Protein AF-A0A6J4C4A4-F1 (afdb_monomer)

Radius of gyration: 13.11 Å; Cα contacts (8 Å, |Δi|>4): 38; chains: 1; bounding box: 30×17×37 Å

Solvent-accessible surface area (backbone atoms only — not comparable to full-atom values): 3199 Å² total; per-residue (Å²): 111,69,67,60,55,49,26,52,51,33,42,51,54,25,50,52,44,54,49,54,53,48,60,48,68,70,48,97,58,56,78,80,60,74,64,44,62,66,61,51,52,53,48,54,51,51,28,54,49,31,44,53,68,44,48,73,102

Structure (mmCIF, N/CA/C/O backbone):
data_AF-A0A6J4C4A4-F1
#
_entry.id   AF-A0A6J4C4A4-F1
#
loop_
_atom_site.group_PDB
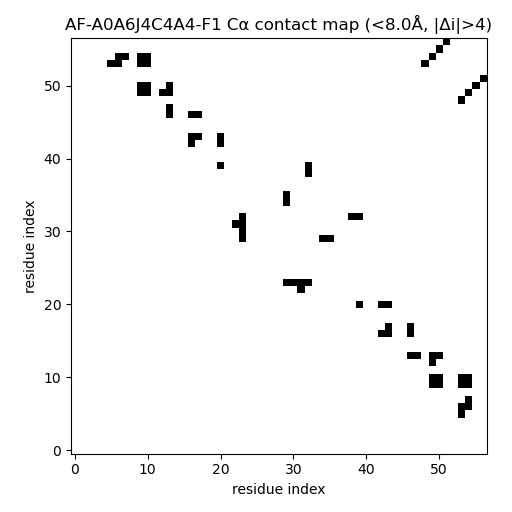_atom_site.id
_atom_site.type_symbol
_atom_site.label_atom_id
_atom_site.label_alt_id
_atom_site.label_comp_id
_atom_site.label_asym_id
_atom_site.label_entity_id
_atom_site.label_seq_id
_atom_site.pdbx_PDB_ins_code
_atom_site.Cartn_x
_atom_site.Cartn_y
_atom_site.Cartn_z
_atom_site.occupancy
_atom_site.B_iso_or_equiv
_atom_site.auth_seq_id
_atom_site.auth_comp_id
_atom_site.auth_asym_id
_atom_site.auth_atom_id
_atom_site.pdbx_PDB_model_num
ATOM 1 N N . THR A 1 1 ? 10.239 3.859 -19.994 1.00 75.81 1 THR A N 1
ATOM 2 C CA . THR A 1 1 ? 9.147 4.837 -19.784 1.00 75.81 1 THR A CA 1
ATOM 3 C C . THR A 1 1 ? 7.857 4.169 -19.330 1.00 75.81 1 THR A C 1
ATOM 5 O O . THR A 1 1 ? 7.352 4.573 -18.296 1.00 75.81 1 THR A O 1
ATOM 8 N N . LEU A 1 2 ? 7.365 3.113 -19.996 1.00 87.25 2 LEU A N 1
ATOM 9 C CA . LEU A 1 2 ? 6.157 2.376 -19.566 1.00 87.25 2 LEU A CA 1
ATOM 10 C C . LEU A 1 2 ? 6.229 1.803 -18.135 1.00 87.25 2 LEU A C 1
ATOM 12 O O . LEU A 1 2 ? 5.273 1.959 -17.387 1.00 87.25 2 LEU A O 1
ATOM 16 N N . TYR A 1 3 ? 7.368 1.234 -17.721 1.00 88.19 3 TYR A N 1
ATOM 17 C CA . TYR A 1 3 ? 7.562 0.742 -16.345 1.00 88.19 3 TYR A CA 1
ATOM 18 C C . TYR A 1 3 ? 7.395 1.828 -15.275 1.00 88.19 3 TYR A C 1
ATOM 20 O O . TYR A 1 3 ? 6.784 1.584 -14.245 1.00 88.19 3 TYR A O 1
ATOM 28 N N . LEU A 1 4 ? 7.878 3.046 -15.539 1.00 89.75 4 LEU A N 1
ATOM 29 C CA . LEU A 1 4 ? 7.741 4.180 -14.619 1.00 89.75 4 LEU A CA 1
ATOM 30 C C . LEU A 1 4 ? 6.280 4.614 -14.468 1.00 89.75 4 LEU A C 1
ATOM 32 O O . LEU A 1 4 ? 5.833 4.909 -13.367 1.00 89.75 4 LEU A O 1
ATOM 36 N N . ILE A 1 5 ? 5.530 4.625 -15.571 1.00 92.88 5 ILE A N 1
ATOM 37 C CA . ILE A 1 5 ? 4.105 4.978 -15.570 1.00 92.88 5 ILE A CA 1
ATOM 38 C C . ILE A 1 5 ? 3.302 3.910 -14.824 1.00 92.88 5 ILE A C 1
ATOM 40 O O . ILE A 1 5 ? 2.453 4.232 -13.997 1.00 92.88 5 ILE A O 1
ATOM 44 N N . PHE A 1 6 ? 3.597 2.640 -15.091 1.00 92.00 6 PHE A N 1
ATOM 45 C CA . PHE A 1 6 ? 2.933 1.521 -14.441 1.00 92.00 6 PHE A CA 1
ATOM 46 C C . PHE A 1 6 ? 3.248 1.451 -12.938 1.00 92.00 6 PHE A C 1
ATOM 48 O O . PHE A 1 6 ? 2.323 1.299 -12.146 1.00 92.00 6 PHE A O 1
ATOM 55 N N . GLY A 1 7 ? 4.506 1.668 -12.540 1.00 91.38 7 GLY A N 1
ATOM 56 C CA . GLY A 1 7 ? 4.911 1.750 -11.133 1.00 91.38 7 GLY A CA 1
ATOM 57 C C . GLY A 1 7 ? 4.307 2.952 -10.396 1.00 91.38 7 GLY A C 1
ATOM 58 O O . GLY A 1 7 ? 3.885 2.844 -9.248 1.00 91.38 7 GLY A O 1
ATOM 59 N N . ALA A 1 8 ? 4.189 4.107 -11.061 1.00 92.56 8 ALA A N 1
ATOM 60 C CA . ALA A 1 8 ? 3.497 5.262 -10.488 1.00 92.56 8 ALA A CA 1
ATOM 61 C C . ALA A 1 8 ? 1.993 4.989 -10.296 1.00 92.56 8 ALA A C 1
ATOM 63 O O . ALA A 1 8 ? 1.423 5.344 -9.265 1.00 92.56 8 ALA A O 1
ATOM 64 N N . PHE A 1 9 ? 1.350 4.325 -11.260 1.00 94.62 9 PHE A N 1
ATOM 65 C CA . PHE A 1 9 ? -0.064 3.964 -11.176 1.00 94.62 9 PHE A CA 1
ATOM 66 C C . PHE A 1 9 ? -0.341 2.912 -10.089 1.00 94.62 9 PHE A C 1
ATOM 68 O O . PHE A 1 9 ? -1.264 3.089 -9.289 1.00 94.62 9 PHE A O 1
ATOM 75 N N . SER A 1 10 ? 0.475 1.853 -10.013 1.00 93.50 10 SER A N 1
ATOM 76 C CA . SER A 1 10 ? 0.376 0.828 -8.964 1.00 93.50 10 SER A CA 1
ATOM 77 C C . SER A 1 10 ? 0.593 1.427 -7.570 1.00 93.50 10 SER A C 1
ATOM 79 O O . SER A 1 10 ? -0.143 1.089 -6.641 1.00 93.50 10 SER A O 1
ATOM 81 N N . GLY A 1 11 ? 1.517 2.386 -7.439 1.00 92.56 11 GLY A N 1
ATOM 82 C CA . GLY A 1 11 ? 1.760 3.125 -6.200 1.00 92.56 11 GLY A CA 1
ATOM 83 C C . GLY A 1 11 ? 0.577 3.991 -5.755 1.00 92.56 11 GLY A C 1
ATOM 84 O O . GLY A 1 11 ? 0.241 3.998 -4.570 1.00 92.56 11 GLY A O 1
ATOM 85 N N . ILE A 1 12 ? -0.110 4.674 -6.681 1.00 95.81 12 ILE A N 1
ATOM 86 C CA . ILE A 1 12 ? -1.325 5.447 -6.354 1.00 95.81 12 ILE A CA 1
ATOM 87 C C . ILE A 1 12 ? -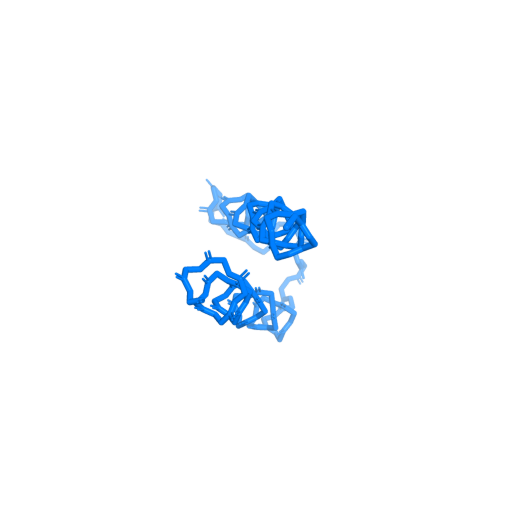2.442 4.510 -5.876 1.00 95.81 12 ILE A C 1
ATOM 89 O O . ILE A 1 12 ? -3.048 4.764 -4.834 1.00 95.81 12 ILE A O 1
ATOM 93 N N . LEU A 1 13 ? -2.677 3.397 -6.582 1.00 95.06 13 LEU A N 1
ATOM 94 C CA . LEU A 1 13 ? -3.665 2.387 -6.179 1.00 95.06 13 LEU A CA 1
ATOM 95 C C . LEU A 1 13 ? -3.351 1.786 -4.801 1.00 95.06 13 LEU A C 1
ATOM 97 O O . LEU A 1 13 ? -4.234 1.708 -3.943 1.00 95.06 13 LEU A O 1
ATOM 101 N N . GLY A 1 14 ? -2.091 1.415 -4.561 1.00 94.19 14 GLY A N 1
ATOM 102 C CA . GLY A 1 14 ? -1.631 0.914 -3.267 1.00 94.19 14 GLY A CA 1
ATOM 103 C C . GLY A 1 14 ? -1.796 1.949 -2.150 1.00 94.19 14 GLY A C 1
ATOM 104 O O . GLY A 1 14 ? -2.271 1.613 -1.062 1.00 94.19 14 GLY A O 1
ATOM 105 N N . GLY A 1 15 ? -1.495 3.220 -2.424 1.00 94.38 15 GLY A N 1
ATOM 106 C CA . GLY A 1 15 ? -1.688 4.331 -1.491 1.00 94.38 15 GLY A CA 1
ATOM 107 C C . GLY A 1 15 ? -3.154 4.553 -1.109 1.00 94.38 15 GLY A C 1
ATOM 108 O O . GLY A 1 15 ? -3.460 4.713 0.077 1.00 94.38 15 GLY A O 1
ATOM 109 N N . CYS A 1 16 ? -4.072 4.488 -2.077 1.00 94.81 16 CYS A N 1
ATOM 110 C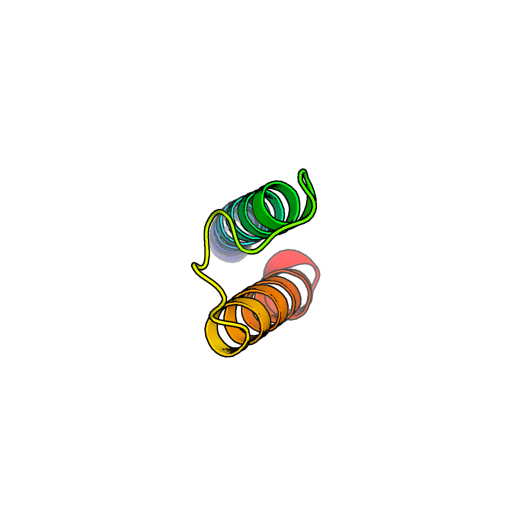 CA . CYS A 1 16 ? -5.512 4.558 -1.818 1.00 94.81 16 CYS A CA 1
ATOM 111 C C . CYS A 1 16 ? -5.979 3.411 -0.909 1.00 94.81 16 CYS A C 1
ATOM 113 O O . CYS A 1 16 ? -6.678 3.660 0.074 1.00 94.81 16 CYS A O 1
ATOM 115 N N . MET A 1 17 ? -5.542 2.173 -1.169 1.00 93.06 17 M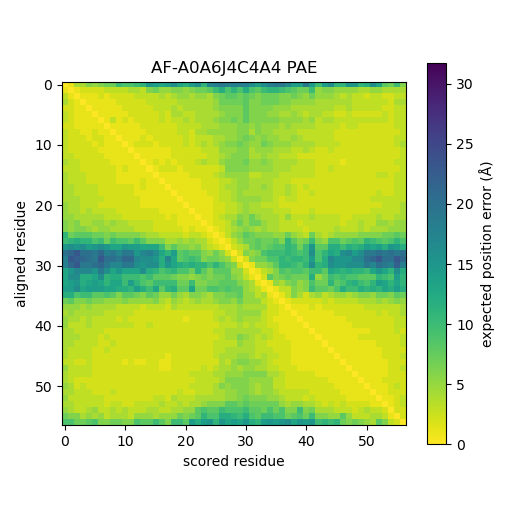ET A N 1
ATOM 116 C CA . MET A 1 17 ? -5.875 1.022 -0.315 1.00 93.06 17 MET A CA 1
ATOM 117 C C . MET A 1 17 ? -5.325 1.184 1.110 1.00 93.06 17 MET A C 1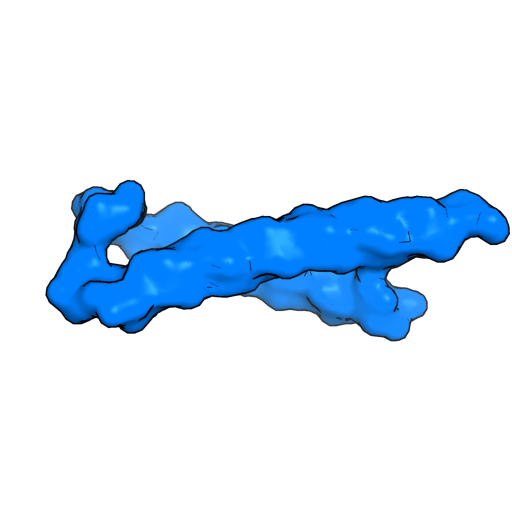
ATOM 119 O O . MET A 1 17 ? -6.046 0.943 2.074 1.00 93.06 17 MET A O 1
ATOM 123 N N . SER A 1 18 ? -4.091 1.676 1.268 1.00 93.44 18 SER A N 1
ATOM 124 C CA . SER A 1 18 ? -3.516 1.986 2.588 1.00 93.44 18 SER A CA 1
ATOM 125 C C . SER A 1 18 ? -4.331 3.037 3.346 1.00 93.44 18 SER A C 1
ATOM 127 O O . SER A 1 18 ? -4.470 2.980 4.569 1.00 93.44 18 SER A O 1
ATOM 129 N N . MET A 1 19 ? -4.881 4.025 2.638 1.00 92.62 19 MET A N 1
ATOM 130 C CA . MET A 1 19 ? -5.739 5.033 3.252 1.00 92.62 19 MET A CA 1
ATOM 131 C C . MET A 1 19 ? -7.062 4.437 3.739 1.00 92.62 19 MET A C 1
ATOM 133 O O . MET A 1 19 ? -7.455 4.726 4.865 1.00 92.62 19 MET A O 1
ATOM 137 N N . LEU A 1 20 ? -7.684 3.549 2.959 1.00 90.00 20 LEU A N 1
ATOM 138 C CA . LEU A 1 20 ? -8.901 2.837 3.366 1.00 90.00 20 LEU A CA 1
ATOM 139 C C . LEU A 1 20 ? -8.672 1.954 4.603 1.00 90.00 20 LEU A C 1
ATOM 141 O O . LEU A 1 20 ? -9.463 2.007 5.539 1.00 90.00 20 LEU A O 1
ATOM 145 N N . ILE A 1 21 ? -7.554 1.218 4.667 1.00 90.25 21 ILE A N 1
ATOM 146 C CA . ILE A 1 21 ? -7.186 0.416 5.853 1.00 90.25 21 ILE A CA 1
ATOM 147 C C . ILE A 1 21 ? -7.017 1.315 7.082 1.00 90.25 21 ILE A C 1
ATOM 149 O O . ILE A 1 21 ? -7.492 0.994 8.167 1.00 90.25 21 ILE A O 1
ATOM 153 N N . ARG A 1 22 ? -6.357 2.468 6.926 1.00 91.06 22 ARG A N 1
ATOM 154 C CA . ARG A 1 22 ? -6.178 3.419 8.032 1.00 91.06 22 ARG A CA 1
ATOM 155 C C . ARG A 1 22 ? -7.495 4.034 8.490 1.00 91.06 22 ARG A C 1
ATOM 157 O O . ARG A 1 22 ? -7.641 4.272 9.681 1.00 91.06 22 ARG A O 1
ATOM 164 N N . MET A 1 23 ? -8.439 4.272 7.581 1.00 88.38 23 MET A N 1
ATOM 165 C CA . MET A 1 23 ? -9.777 4.751 7.934 1.00 88.38 23 MET A CA 1
ATOM 166 C C . MET A 1 23 ? -10.571 3.703 8.723 1.00 88.38 23 MET A C 1
ATOM 168 O O . MET A 1 23 ? -11.219 4.071 9.696 1.00 88.38 23 MET A O 1
ATOM 172 N N . GLU A 1 24 ? -10.466 2.417 8.373 1.00 84.94 24 GLU A N 1
ATOM 173 C CA . GLU A 1 24 ? -11.045 1.320 9.172 1.00 84.94 24 GLU A CA 1
ATOM 174 C C . GLU A 1 24 ? -10.439 1.225 10.573 1.00 84.94 24 GLU A C 1
ATOM 176 O O . GLU A 1 24 ? -11.145 0.996 11.547 1.00 84.94 24 GLU A O 1
ATOM 181 N N . LEU A 1 25 ? -9.124 1.422 10.695 1.00 86.38 25 LEU A N 1
ATOM 182 C CA . LEU A 1 25 ? -8.419 1.300 11.974 1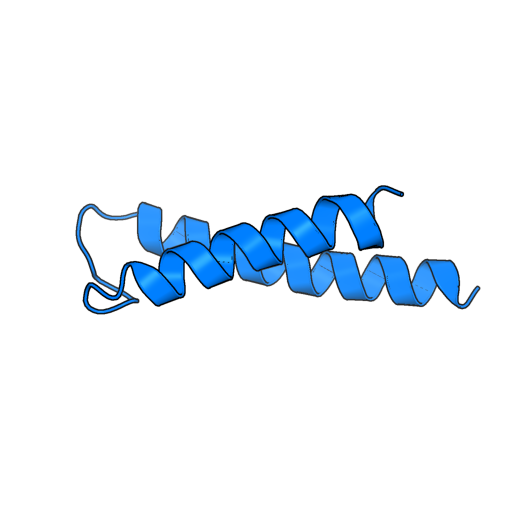.00 86.38 25 LEU A CA 1
ATOM 183 C C . LEU A 1 25 ? -8.474 2.571 12.838 1.00 86.38 25 LEU A C 1
ATOM 185 O O . LEU A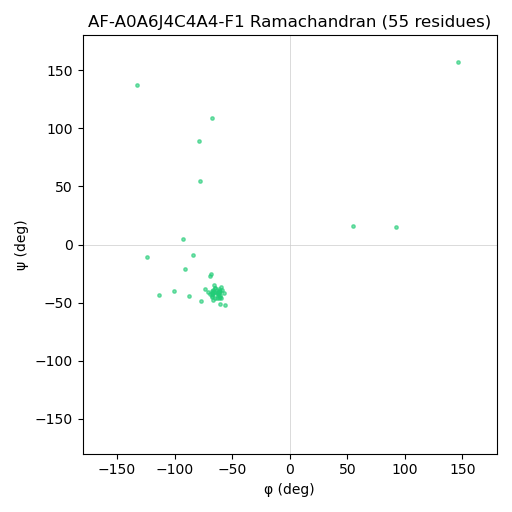 1 25 ? -8.049 2.536 13.992 1.00 86.38 25 LEU A O 1
ATOM 189 N N . ALA A 1 26 ? -8.962 3.695 12.303 1.00 86.75 26 ALA A N 1
ATOM 190 C CA . ALA A 1 26 ? -8.960 4.984 12.995 1.00 86.75 26 ALA A CA 1
ATOM 191 C C . ALA A 1 26 ? -9.927 5.039 14.188 1.00 86.75 26 ALA A C 1
ATOM 193 O O . ALA A 1 26 ? -9.702 5.813 15.120 1.00 86.75 26 ALA A O 1
ATOM 194 N N . GLN A 1 27 ? -10.998 4.244 14.170 1.00 80.00 27 GLN A N 1
ATOM 195 C CA . GLN A 1 27 ? -11.952 4.145 15.272 1.00 80.00 27 GLN A CA 1
ATOM 196 C C . GLN A 1 27 ? -12.233 2.673 15.595 1.00 80.00 27 GLN A C 1
ATOM 198 O O . GLN A 1 27 ? -12.403 1.869 14.682 1.00 80.00 27 GLN A O 1
ATOM 203 N N . PRO A 1 28 ? -12.293 2.294 16.883 1.00 66.62 28 PRO A N 1
ATOM 204 C CA . PRO A 1 28 ? -12.610 0.930 17.277 1.00 66.62 28 PRO A CA 1
ATOM 205 C C . PRO A 1 28 ? -14.069 0.606 16.929 1.00 66.62 28 PRO A C 1
ATOM 207 O O . PRO A 1 28 ? -14.997 1.108 17.558 1.00 66.62 28 PRO A O 1
ATOM 210 N N . GLY A 1 29 ? -14.265 -0.245 15.924 1.00 65.44 29 GLY A N 1
ATOM 211 C CA . GLY A 1 29 ? -15.575 -0.711 15.480 1.00 65.44 29 GLY A CA 1
ATOM 212 C C . GLY A 1 29 ? -15.612 -0.950 13.972 1.00 65.44 29 GLY A C 1
ATOM 213 O O . GLY A 1 29 ? -14.842 -0.377 13.215 1.00 65.44 29 GLY A O 1
ATOM 214 N N . ASN A 1 30 ? -16.538 -1.791 13.524 1.00 65.06 30 ASN A N 1
ATOM 215 C CA . ASN A 1 30 ? -16.720 -2.168 12.121 1.00 65.06 30 ASN A CA 1
ATOM 216 C C . ASN A 1 30 ? -17.448 -1.075 11.300 1.00 65.06 30 ASN A C 1
ATOM 218 O O . ASN A 1 30 ? -18.506 -1.322 10.717 1.00 65.06 30 ASN A O 1
ATOM 222 N N . HIS A 1 31 ? -16.934 0.154 11.315 1.00 64.31 31 HIS A N 1
ATOM 223 C CA . HIS A 1 31 ? -17.667 1.340 10.860 1.00 64.31 31 HIS A CA 1
ATOM 224 C C . HIS A 1 31 ? -17.822 1.448 9.337 1.00 64.31 31 HIS A C 1
ATOM 226 O O . HIS A 1 31 ? -18.876 1.878 8.873 1.00 64.31 31 HIS A O 1
ATOM 232 N N . LEU A 1 32 ? -16.803 1.075 8.560 1.00 68.56 32 LEU A N 1
ATOM 233 C CA . LEU A 1 32 ? -16.804 1.246 7.100 1.00 68.56 32 LEU A CA 1
ATOM 234 C C . LEU A 1 32 ? -17.137 -0.076 6.381 1.00 68.56 32 LEU A C 1
ATOM 236 O O . LEU A 1 32 ? -17.936 -0.088 5.446 1.00 68.56 32 LEU A O 1
ATOM 240 N N . LEU A 1 33 ? -16.614 -1.203 6.867 1.00 76.12 33 LEU A N 1
ATOM 241 C CA . LEU A 1 33 ? -16.828 -2.528 6.279 1.00 76.12 33 LEU A CA 1
ATOM 242 C C . LEU A 1 33 ? -18.013 -3.295 6.875 1.00 76.12 33 LEU A C 1
ATOM 244 O O . LEU A 1 33 ? -18.206 -4.459 6.520 1.00 76.12 33 LEU A O 1
ATOM 248 N N . LEU A 1 34 ? -18.803 -2.691 7.776 1.00 75.56 34 LEU A N 1
ATOM 249 C CA . LEU A 1 34 ? -20.008 -3.296 8.386 1.00 75.56 34 LEU A CA 1
ATOM 250 C C . LEU A 1 34 ? -19.753 -4.661 9.064 1.00 75.56 34 LEU A C 1
ATOM 252 O O . LEU A 1 34 ? -20.675 -5.420 9.349 1.00 75.56 34 LEU A O 1
ATOM 256 N N . GLY A 1 35 ? -18.488 -4.989 9.317 1.00 78.62 35 GLY A N 1
ATOM 257 C CA . GLY A 1 35 ? -18.038 -6.238 9.923 1.00 78.62 35 GLY A CA 1
ATOM 258 C C . GLY A 1 35 ? -17.684 -7.329 8.947 1.00 78.62 35 GLY A C 1
ATOM 259 O O . GLY A 1 35 ? -17.500 -8.477 9.345 1.00 78.62 35 GLY A O 1
ATOM 260 N N . ASN A 1 36 ? -17.508 -6.971 7.680 1.00 86.25 36 ASN A N 1
ATOM 261 C CA . ASN A 1 36 ? -17.018 -7.881 6.672 1.00 86.25 36 ASN A CA 1
ATOM 262 C C . ASN A 1 36 ? -15.493 -8.053 6.759 1.00 86.25 36 ASN A C 1
ATOM 264 O O . ASN A 1 36 ? -14.709 -7.365 6.100 1.00 86.25 36 ASN A O 1
ATOM 268 N N . HIS A 1 37 ? -15.076 -9.027 7.566 1.00 86.69 37 HIS A N 1
ATOM 269 C CA . HIS A 1 37 ? -13.664 -9.364 7.773 1.00 86.69 37 HIS A CA 1
ATOM 270 C C . HIS A 1 37 ? -13.014 -9.980 6.527 1.00 86.69 37 HIS A C 1
ATOM 272 O O . HIS A 1 37 ? -11.807 -9.852 6.333 1.00 86.69 37 HIS A O 1
ATOM 278 N N . GLN A 1 38 ? -13.799 -10.610 5.647 1.00 89.62 38 GLN A N 1
ATOM 279 C CA . GLN A 1 38 ? -13.281 -11.152 4.391 1.00 89.62 38 GLN A CA 1
ATOM 280 C C . GLN A 1 38 ? -12.825 -10.024 3.464 1.00 89.62 38 GLN A C 1
ATOM 282 O O . GLN A 1 38 ? -11.723 -10.087 2.921 1.00 89.62 38 GLN A O 1
ATOM 287 N N . VAL A 1 39 ? -13.647 -8.985 3.292 1.00 90.62 39 VAL A N 1
ATOM 288 C CA . VAL A 1 39 ? -13.293 -7.843 2.438 1.00 90.62 39 VAL A CA 1
ATOM 289 C C . VAL A 1 39 ? -12.091 -7.098 3.012 1.00 90.62 39 VAL A C 1
ATOM 291 O O . VAL A 1 39 ? -11.206 -6.725 2.247 1.00 90.62 39 VAL A O 1
ATOM 294 N N . TYR A 1 40 ? -11.996 -6.974 4.341 1.00 91.31 40 TYR A N 1
ATOM 295 C CA . TYR A 1 40 ? -10.799 -6.440 4.993 1.00 91.31 40 TYR A CA 1
ATOM 296 C C . TYR A 1 40 ? -9.547 -7.241 4.598 1.00 91.31 40 TYR A C 1
ATOM 298 O O . TYR A 1 40 ? -8.597 -6.672 4.064 1.00 91.31 40 TYR A O 1
ATOM 306 N N . ASN A 1 41 ? -9.570 -8.571 4.736 1.00 93.62 41 ASN A N 1
ATOM 307 C CA . ASN A 1 41 ? -8.437 -9.423 4.358 1.00 93.62 41 ASN A CA 1
ATOM 308 C C . ASN A 1 41 ? -8.082 -9.331 2.866 1.00 93.62 41 ASN A C 1
ATOM 310 O O . ASN A 1 41 ? -6.899 -9.281 2.518 1.00 93.62 41 ASN A O 1
ATOM 314 N N . VAL A 1 42 ? -9.076 -9.270 1.976 1.00 94.75 42 VAL A N 1
ATOM 315 C CA . VAL A 1 42 ? -8.847 -9.068 0.534 1.00 94.75 42 VAL A CA 1
ATOM 316 C C . VAL A 1 42 ? -8.166 -7.722 0.278 1.00 94.75 42 VAL A C 1
ATOM 318 O O . VAL A 1 42 ? -7.246 -7.640 -0.531 1.00 94.75 42 VAL A O 1
ATOM 321 N N . LEU A 1 43 ? -8.562 -6.673 0.995 1.00 94.12 43 LEU A N 1
ATOM 322 C CA . LEU A 1 43 ? -8.024 -5.330 0.802 1.00 94.12 43 LEU A CA 1
ATOM 323 C C . LEU A 1 43 ? -6.569 -5.213 1.288 1.00 94.12 43 LEU A C 1
ATOM 325 O O . LEU A 1 43 ? -5.737 -4.641 0.584 1.00 94.12 43 LEU A O 1
ATOM 329 N N . ILE A 1 44 ? -6.225 -5.813 2.434 1.00 94.75 44 ILE A N 1
ATOM 330 C CA . ILE A 1 44 ? -4.840 -5.823 2.942 1.00 94.75 44 ILE A CA 1
ATOM 331 C C . ILE A 1 44 ? -3.931 -6.667 2.042 1.00 94.75 44 ILE A C 1
ATOM 333 O O . ILE A 1 44 ? -2.805 -6.268 1.745 1.00 94.75 44 ILE A O 1
ATOM 337 N N . THR A 1 45 ? -4.408 -7.832 1.594 1.00 95.88 45 THR A N 1
ATOM 338 C CA . THR A 1 45 ? -3.622 -8.714 0.717 1.00 95.88 45 THR A CA 1
ATOM 339 C C . THR A 1 45 ? -3.414 -8.092 -0.661 1.00 95.88 45 THR A C 1
ATOM 341 O O . THR A 1 45 ? -2.294 -8.125 -1.168 1.00 95.88 45 THR A O 1
ATOM 344 N N . ALA A 1 46 ? -4.433 -7.438 -1.231 1.00 95.38 46 ALA A N 1
ATOM 345 C CA . ALA A 1 46 ? -4.303 -6.675 -2.472 1.00 95.38 46 ALA A CA 1
ATOM 346 C C . ALA A 1 46 ? -3.327 -5.496 -2.329 1.00 95.38 46 ALA A C 1
ATOM 348 O O . ALA A 1 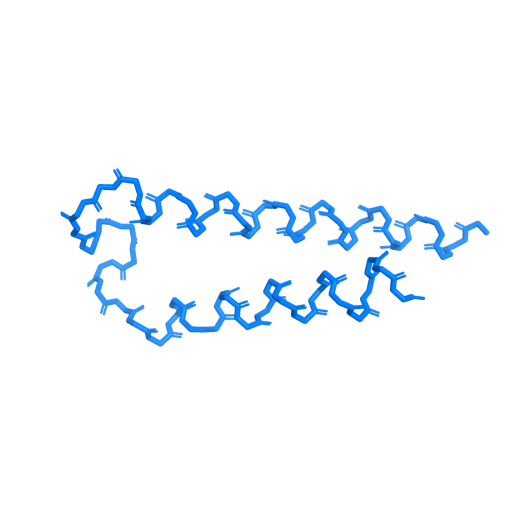46 ? -2.491 -5.286 -3.209 1.00 95.38 46 ALA A O 1
ATOM 349 N N . HIS A 1 47 ? -3.378 -4.770 -1.206 1.00 95.88 47 HIS A N 1
ATOM 350 C CA . HIS A 1 47 ? -2.425 -3.701 -0.905 1.00 95.88 47 HIS A CA 1
ATOM 351 C C . HIS A 1 47 ? -0.985 -4.232 -0.840 1.00 95.88 47 HIS A C 1
ATOM 353 O O . HIS A 1 47 ? -0.104 -3.708 -1.521 1.00 95.88 47 HIS A O 1
ATOM 359 N N . ALA A 1 48 ? -0.745 -5.298 -0.071 1.00 94.38 48 ALA A N 1
ATOM 360 C CA . ALA A 1 48 ? 0.583 -5.895 0.065 1.00 94.38 48 ALA A CA 1
ATOM 361 C C . ALA A 1 48 ? 1.121 -6.418 -1.277 1.00 94.38 48 ALA A C 1
ATOM 363 O O . ALA A 1 48 ? 2.285 -6.192 -1.608 1.00 94.38 48 ALA A O 1
ATOM 364 N N . PHE A 1 49 ? 0.266 -7.062 -2.077 1.00 95.25 49 PHE A N 1
ATOM 365 C CA . PHE A 1 49 ? 0.632 -7.559 -3.400 1.00 95.25 49 PHE A CA 1
ATOM 366 C C . PHE A 1 49 ? 1.020 -6.418 -4.354 1.00 95.25 49 PHE A C 1
ATOM 368 O O . PHE A 1 49 ? 2.066 -6.491 -4.996 1.00 95.25 49 PHE A O 1
ATOM 375 N N . LEU A 1 50 ? 0.237 -5.331 -4.395 1.00 94.19 50 LEU A N 1
ATOM 376 C CA . LEU A 1 50 ? 0.541 -4.157 -5.223 1.00 94.19 50 LEU A CA 1
ATOM 377 C C . LEU A 1 50 ? 1.864 -3.488 -4.844 1.00 94.19 50 LEU A C 1
ATOM 379 O O . LEU A 1 50 ? 2.678 -3.197 -5.719 1.00 94.19 50 LEU A O 1
ATOM 383 N N . MET A 1 51 ? 2.103 -3.275 -3.551 1.00 94.12 51 MET A N 1
ATOM 384 C CA . MET A 1 51 ? 3.303 -2.568 -3.099 1.00 94.12 51 MET A CA 1
ATOM 385 C C . MET A 1 51 ? 4.578 -3.390 -3.333 1.00 94.12 51 MET A C 1
ATOM 387 O O . MET A 1 51 ? 5.577 -2.848 -3.802 1.00 94.12 51 MET A O 1
ATOM 391 N N . ILE A 1 52 ? 4.549 -4.696 -3.048 1.00 93.00 52 ILE A N 1
ATOM 392 C CA . ILE A 1 52 ? 5.742 -5.549 -3.148 1.00 93.00 52 ILE A CA 1
ATOM 393 C C . ILE A 1 52 ? 6.055 -5.903 -4.605 1.00 93.00 52 ILE A C 1
ATOM 395 O O . ILE A 1 52 ? 7.198 -5.756 -5.027 1.00 93.00 52 ILE A O 1
ATOM 399 N N . PHE A 1 53 ? 5.062 -6.349 -5.380 1.00 91.88 53 PHE A N 1
ATOM 400 C CA . PHE A 1 53 ? 5.316 -6.903 -6.715 1.00 91.88 53 PHE A CA 1
ATOM 401 C C . PHE A 1 53 ? 5.261 -5.881 -7.849 1.00 91.88 53 PHE A C 1
ATOM 403 O O . PHE A 1 53 ? 5.784 -6.168 -8.920 1.00 91.88 53 PHE A O 1
ATOM 410 N N . PHE A 1 54 ? 4.606 -4.734 -7.648 1.00 88.06 54 PHE A N 1
ATOM 411 C CA . PHE A 1 54 ? 4.365 -3.776 -8.731 1.00 88.06 54 PHE A CA 1
ATOM 412 C C . PHE A 1 54 ? 4.885 -2.361 -8.471 1.00 88.06 54 PHE A C 1
ATOM 414 O O . PHE A 1 54 ? 4.850 -1.548 -9.396 1.00 88.06 54 PHE A O 1
ATOM 421 N N . MET A 1 55 ? 5.308 -2.030 -7.246 1.00 88.00 55 MET A N 1
ATOM 422 C CA . MET A 1 55 ? 5.882 -0.717 -6.925 1.00 88.00 55 MET A CA 1
ATOM 423 C C . MET A 1 55 ? 7.370 -0.791 -6.548 1.00 88.00 55 MET A C 1
ATOM 425 O O . MET A 1 55 ? 8.129 0.070 -6.985 1.00 88.00 55 MET A O 1
ATOM 429 N N . VAL A 1 56 ? 7.789 -1.765 -5.727 1.00 82.62 56 VAL A N 1
ATOM 430 C CA . VAL A 1 56 ? 9.185 -1.871 -5.245 1.00 82.62 56 VAL A CA 1
ATOM 431 C C . VAL A 1 56 ? 10.091 -2.663 -6.192 1.00 82.62 56 VAL A C 1
ATOM 433 O O . VAL A 1 56 ? 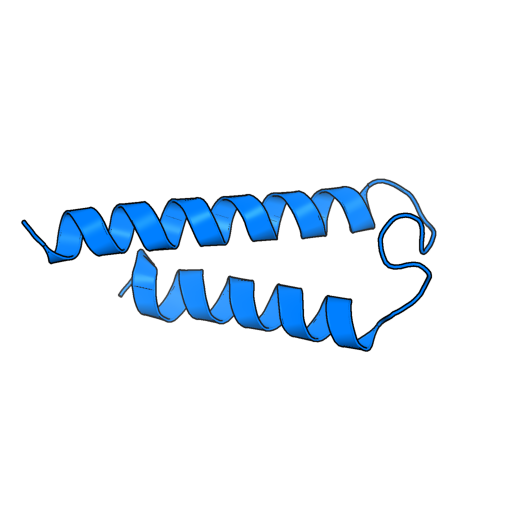11.233 -2.259 -6.406 1.00 82.62 56 VAL A O 1
ATOM 436 N N . MET A 1 57 ? 9.605 -3.797 -6.699 1.00 74.50 57 MET A N 1
ATOM 437 C CA . MET A 1 57 ? 10.326 -4.675 -7.626 1.00 74.50 57 MET A CA 1
ATOM 438 C C . MET A 1 57 ? 10.064 -4.274 -9.078 1.00 74.50 57 MET A C 1
ATOM 440 O O . MET A 1 57 ? 11.031 -4.320 -9.869 1.00 74.50 57 MET A O 1
#

Organism: NCBI:txid2785802

Foldseek 3Di:
DVLVVQLVVLVVVLVVLVVVLCVCVVDPDNPPVVPPVVVVVVSVVSSVCSCPPRHPD

InterPro domains:
  IPR000883 Cytochrome c oxidase subunit I [PF00115] (2-57)
  IPR000883 Cytochrome c oxidase subunit I [PTHR10422] (1-57)
  IPR023616 Cytochrome c oxidase-like, subunit I domain [PS50855] (1-57)
  IPR036927 Cytochrome c oxidase-like, subunit I superfamily [G3DSA:1.20.210.10] (1-57)
  IPR036927 Cytochrome c oxidase-like, subunit I superfamily [SSF81442] (1-57)

Sequence (57 aa):
TLYLIFGAFSGILGGCMSMLIRMELAQPGNHLLLGNHQVYNVLITAHAFLMIFFMVM

Secondary structure (DSSP, 8-state):
-HHHHHHHHHHHHHHHHHHHHHHHHTSSS-TTTTT-HHHHHHHHHHHHHHIIIIII-

pLDDT: mean 87.84, std 8.71, range [64.31, 95.88]

Mean predicted aligned error: 4.56 Å